Protein AF-A0A7R9JJS1-F1 (afdb_monomer_lite)

pLDDT: mean 82.55, std 11.86, range [54.28, 97.56]

Sequence (98 aa):
MFIGEVPPLGLATYRIHAVHPGDKHTGSSTFASLKMLNMLADIPKIEGFQNIEVIPDGKEFSISSDQISAVFTAQGLLKAVTLKSSGITFPLHVDLAR

Structure (mmCIF, N/CA/C/O backbone):
data_AF-A0A7R9JJS1-F1
#
_entry.id   AF-A0A7R9JJS1-F1
#
loop_
_atom_site.group_PDB
_atom_site.id
_atom_site.type_symbol
_atom_site.label_atom_id
_atom_site.label_alt_id
_atom_site.label_comp_id
_atom_site.label_asym_id
_atom_site.label_entity_id
_atom_site.label_seq_id
_atom_site.pdbx_PDB_ins_code
_atom_site.Cartn_x
_atom_site.Cartn_y
_atom_site.Cartn_z
_atom_site.occupancy
_atom_site.B_iso_or_equiv
_atom_site.auth_seq_id
_atom_site.auth_comp_id
_atom_site.auth_asym_id
_atom_site.auth_atom_id
_atom_site.pdbx_PDB_model_num
ATOM 1 N N . MET A 1 1 ? 11.677 -0.499 -5.046 1.00 75.00 1 MET A N 1
ATOM 2 C CA . MET A 1 1 ? 10.784 -1.382 -5.830 1.00 75.00 1 MET A CA 1
ATOM 3 C C . MET A 1 1 ? 10.818 -0.910 -7.274 1.00 75.00 1 MET A C 1
ATOM 5 O O . MET A 1 1 ? 10.886 0.294 -7.471 1.00 75.00 1 MET A O 1
ATOM 9 N N . PHE A 1 2 ? 10.794 -1.814 -8.253 1.00 86.19 2 PHE A N 1
ATOM 10 C CA . PHE A 1 2 ? 10.616 -1.473 -9.669 1.00 86.19 2 PHE A CA 1
ATOM 11 C C . PHE A 1 2 ? 9.636 -2.467 -10.304 1.00 86.19 2 PHE A C 1
ATOM 13 O O . PHE A 1 2 ? 9.459 -3.564 -9.774 1.00 86.19 2 PHE A O 1
ATOM 20 N N . ILE A 1 3 ? 8.991 -2.074 -11.401 1.00 87.88 3 ILE A N 1
ATOM 21 C CA . ILE A 1 3 ? 8.073 -2.932 -12.158 1.00 87.88 3 ILE A CA 1
ATOM 22 C C . ILE A 1 3 ? 8.826 -3.443 -13.387 1.00 87.88 3 ILE A C 1
ATOM 24 O O . ILE A 1 3 ? 9.398 -2.649 -14.131 1.00 87.88 3 ILE A O 1
ATOM 28 N N . GLY A 1 4 ? 8.864 -4.764 -13.565 1.00 91.31 4 GLY A N 1
ATOM 29 C CA . GLY A 1 4 ? 9.410 -5.405 -14.758 1.00 91.31 4 GLY A CA 1
ATOM 30 C C . GLY A 1 4 ? 8.292 -5.795 -15.722 1.00 91.31 4 GLY A C 1
ATOM 31 O O . GLY A 1 4 ? 7.325 -6.435 -15.316 1.00 91.31 4 GLY A O 1
ATOM 32 N N . GLU A 1 5 ? 8.438 -5.435 -16.991 1.00 94.00 5 GLU A N 1
ATOM 33 C CA . GLU A 1 5 ? 7.545 -5.811 -18.086 1.00 94.00 5 GLU A CA 1
ATOM 34 C C . GLU A 1 5 ? 8.199 -6.896 -18.951 1.00 94.00 5 GLU A C 1
ATOM 36 O O . GLU A 1 5 ? 9.241 -6.677 -19.572 1.00 94.00 5 GLU A O 1
ATOM 41 N N . VAL A 1 6 ? 7.585 -8.081 -18.994 1.00 95.44 6 VAL A N 1
ATOM 42 C CA . VAL A 1 6 ? 8.093 -9.236 -19.748 1.00 95.44 6 VAL A CA 1
ATOM 43 C C . VAL A 1 6 ? 7.137 -9.554 -20.903 1.00 95.44 6 VAL A C 1
ATOM 45 O O . VAL A 1 6 ? 5.940 -9.719 -20.656 1.00 95.44 6 VAL A O 1
ATOM 48 N N . PRO A 1 7 ? 7.620 -9.662 -22.155 1.00 95.50 7 PRO A N 1
ATOM 49 C CA . PRO A 1 7 ? 6.764 -10.003 -23.286 1.00 95.50 7 PRO A CA 1
ATOM 50 C C . PRO A 1 7 ? 6.288 -11.469 -23.228 1.00 95.50 7 PRO A C 1
ATOM 52 O O . PRO A 1 7 ? 6.994 -12.326 -2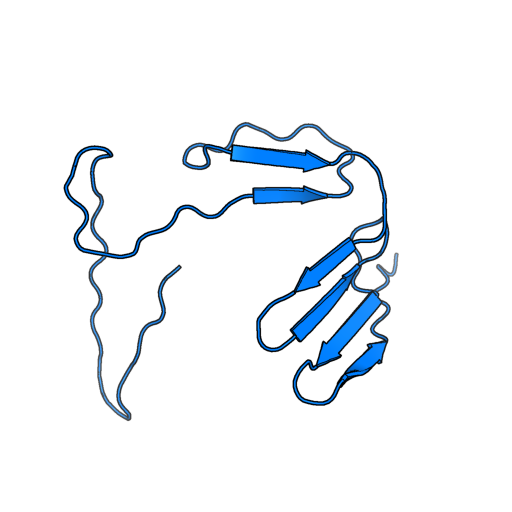2.685 1.00 95.50 7 PRO A O 1
ATOM 55 N N . PRO A 1 8 ? 5.125 -11.798 -23.827 1.00 95.88 8 PRO A N 1
ATOM 56 C CA . PRO A 1 8 ? 4.653 -13.176 -23.929 1.00 95.88 8 PRO A CA 1
ATOM 57 C C . PRO A 1 8 ? 5.696 -14.089 -24.582 1.00 95.88 8 PRO A C 1
ATOM 59 O O . PRO A 1 8 ? 6.245 -13.752 -25.629 1.00 95.88 8 PRO A O 1
ATOM 62 N N . LEU A 1 9 ? 5.949 -15.249 -23.965 1.00 95.44 9 LEU A N 1
ATOM 63 C CA . LEU A 1 9 ? 6.929 -16.249 -24.422 1.00 95.44 9 LEU A CA 1
ATOM 64 C C . LEU A 1 9 ? 8.368 -15.712 -24.597 1.00 95.44 9 LEU A C 1
ATOM 66 O O . LEU A 1 9 ? 9.165 -16.323 -25.307 1.00 95.44 9 L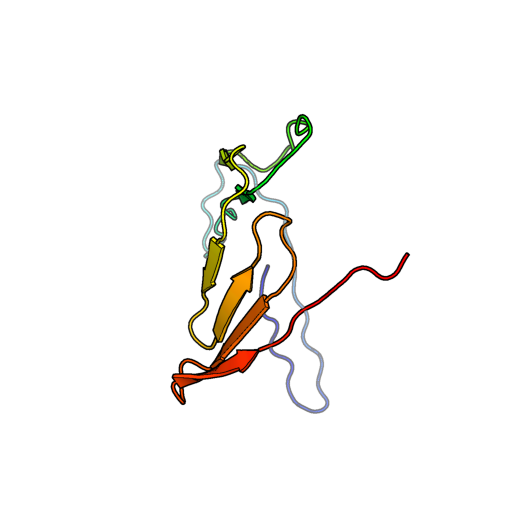EU A O 1
ATOM 70 N N . GLY A 1 10 ? 8.712 -14.584 -23.969 1.00 94.12 10 GLY A N 1
ATOM 71 C CA . GLY A 1 10 ? 10.033 -13.967 -24.071 1.00 94.12 10 GLY A 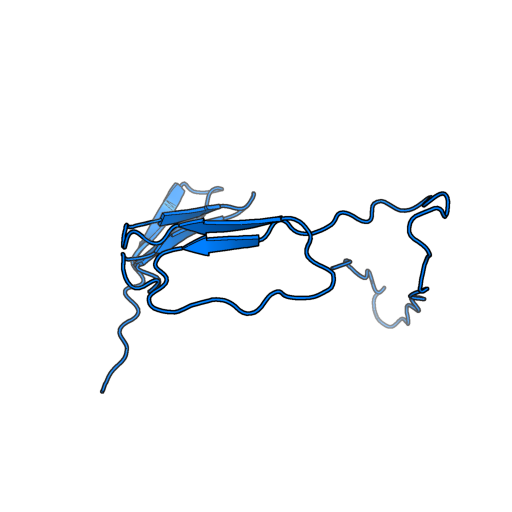CA 1
ATOM 72 C C . GLY A 1 10 ? 10.811 -13.928 -22.755 1.00 94.12 10 GLY A C 1
ATOM 73 O O . GLY A 1 10 ? 10.374 -14.432 -21.722 1.00 94.12 10 GLY A O 1
ATOM 74 N N . LEU A 1 11 ? 11.987 -13.299 -22.811 1.00 95.06 11 LEU A N 1
ATOM 75 C CA . LEU A 1 11 ? 12.868 -13.054 -21.669 1.00 95.06 11 LEU A CA 1
ATOM 76 C C . LEU A 1 11 ? 13.144 -11.549 -21.563 1.00 95.06 11 LEU A C 1
ATOM 78 O O . LEU A 1 11 ? 13.445 -10.907 -22.568 1.00 95.06 11 LEU A O 1
ATOM 82 N N . ALA A 1 12 ? 13.090 -11.002 -20.349 1.00 95.62 12 ALA A N 1
ATOM 83 C CA . ALA A 1 12 ? 13.541 -9.647 -20.052 1.00 95.62 12 ALA A CA 1
ATOM 84 C C . ALA A 1 12 ? 14.654 -9.691 -19.000 1.00 95.62 12 ALA A C 1
ATOM 86 O O . ALA A 1 12 ? 14.564 -10.431 -18.019 1.00 95.62 12 ALA A O 1
ATOM 87 N N . THR A 1 13 ? 15.694 -8.881 -19.197 1.00 95.19 13 THR A N 1
ATOM 88 C CA . THR A 1 13 ? 16.844 -8.799 -18.290 1.00 95.19 13 THR A CA 1
ATOM 89 C C . THR A 1 13 ? 16.945 -7.392 -17.723 1.00 95.19 13 THR A C 1
ATOM 91 O O . THR A 1 13 ? 17.073 -6.426 -18.472 1.00 95.19 13 THR A O 1
ATOM 94 N N . TYR A 1 14 ? 16.962 -7.288 -16.396 1.00 92.75 14 TYR A N 1
ATOM 95 C CA . TYR A 1 14 ? 17.154 -6.035 -15.668 1.00 92.75 14 TYR A CA 1
ATOM 96 C C . TYR A 1 14 ? 18.497 -6.060 -14.946 1.00 92.75 14 TYR A C 1
ATOM 98 O O . TYR A 1 14 ? 18.925 -7.104 -14.453 1.00 92.75 14 TYR A O 1
ATOM 106 N N . ARG A 1 15 ? 19.170 -4.910 -14.874 1.00 89.06 15 ARG A N 1
ATOM 107 C CA . ARG A 1 15 ? 20.425 -4.756 -14.133 1.00 89.06 15 ARG A CA 1
ATOM 108 C C . ARG A 1 15 ? 20.234 -3.757 -13.008 1.00 89.06 15 ARG A C 1
ATOM 110 O O . ARG A 1 15 ? 19.770 -2.644 -13.235 1.00 89.06 15 ARG A O 1
ATOM 117 N N . ILE A 1 16 ? 20.603 -4.175 -11.804 1.00 86.00 16 ILE A N 1
ATOM 118 C CA . ILE A 1 16 ? 20.584 -3.344 -10.605 1.00 86.00 16 ILE A CA 1
ATOM 119 C C . ILE A 1 16 ? 22.028 -2.954 -10.315 1.00 86.00 16 ILE A C 1
ATOM 121 O O . ILE A 1 16 ? 22.899 -3.819 -10.228 1.00 86.00 16 ILE A O 1
ATOM 125 N N . HIS A 1 17 ? 22.276 -1.656 -10.178 1.00 82.38 17 HIS A N 1
ATOM 126 C CA . HIS A 1 17 ? 23.593 -1.115 -9.874 1.00 82.38 17 HIS A CA 1
ATOM 127 C C . HIS A 1 17 ? 23.561 -0.427 -8.513 1.00 82.38 17 HIS A C 1
ATOM 129 O O . HIS A 1 17 ? 22.635 0.328 -8.218 1.00 82.38 17 HIS A O 1
ATOM 135 N N . ALA A 1 18 ? 24.579 -0.690 -7.693 1.00 79.69 18 ALA A N 1
ATOM 136 C CA . ALA A 1 18 ? 24.860 0.148 -6.539 1.00 79.69 18 ALA A CA 1
ATOM 137 C C . ALA A 1 18 ? 25.393 1.499 -7.029 1.00 79.69 18 ALA A C 1
ATOM 139 O O . ALA A 1 18 ? 26.121 1.574 -8.019 1.00 79.69 18 ALA A O 1
ATOM 140 N N . VAL A 1 19 ? 25.000 2.554 -6.338 1.00 76.12 19 VAL A N 1
ATOM 141 C CA . VAL A 1 19 ? 25.167 3.946 -6.749 1.00 76.12 19 VAL A CA 1
ATOM 142 C C . VAL A 1 19 ? 25.507 4.751 -5.508 1.00 76.12 19 VAL A C 1
ATOM 144 O O . VAL A 1 19 ? 24.918 4.534 -4.446 1.00 76.12 19 VAL A O 1
ATOM 147 N N . HIS A 1 20 ? 26.482 5.649 -5.615 1.00 74.12 20 HIS A N 1
ATOM 148 C CA . HIS A 1 20 ? 26.882 6.478 -4.488 1.00 74.12 20 HIS A CA 1
ATOM 149 C C . HIS A 1 20 ? 25.913 7.659 -4.327 1.00 74.12 20 HIS A C 1
ATOM 151 O O . HIS A 1 20 ? 25.353 8.137 -5.316 1.00 74.12 20 HIS A O 1
ATOM 157 N N . PRO A 1 21 ? 25.741 8.196 -3.104 1.00 64.56 21 PRO A N 1
ATOM 158 C CA . PRO A 1 21 ? 24.832 9.317 -2.837 1.00 64.56 21 PRO A CA 1
ATOM 159 C C . PRO A 1 21 ? 25.090 10.599 -3.655 1.00 64.56 21 PRO A C 1
ATOM 161 O O . PRO A 1 21 ? 24.229 11.471 -3.688 1.00 64.56 21 PRO A O 1
ATOM 164 N N . GLY A 1 22 ? 26.258 10.729 -4.298 1.00 63.88 22 GLY A N 1
ATOM 165 C CA . GLY A 1 22 ? 26.626 11.859 -5.163 1.00 63.88 22 GLY A CA 1
ATOM 166 C C . GLY A 1 22 ? 26.545 11.581 -6.669 1.00 63.88 22 GLY A C 1
ATOM 167 O O . GLY A 1 22 ? 26.778 12.493 -7.464 1.00 63.88 22 GLY A O 1
ATOM 168 N N . ASP A 1 23 ? 26.221 10.352 -7.078 1.00 69.75 23 ASP A N 1
ATOM 169 C CA . ASP A 1 23 ? 26.115 9.999 -8.492 1.00 69.75 23 ASP A CA 1
ATOM 170 C C . ASP A 1 23 ? 24.846 10.622 -9.090 1.00 69.75 23 ASP A C 1
ATOM 172 O O . ASP A 1 23 ? 23.749 10.500 -8.532 1.00 69.75 23 ASP A O 1
ATOM 176 N N . LYS A 1 24 ? 24.978 11.280 -10.252 1.00 59.31 24 LYS A N 1
ATOM 177 C CA . LYS A 1 24 ? 23.834 11.814 -11.007 1.00 59.31 24 LYS A CA 1
ATOM 178 C C . LYS A 1 24 ? 22.941 10.656 -11.448 1.00 59.31 24 LYS A C 1
ATOM 180 O O . LYS A 1 24 ? 23.190 10.016 -12.466 1.00 59.31 24 LYS A O 1
ATOM 185 N N . HIS A 1 25 ? 21.896 10.399 -10.673 1.00 60.66 25 HIS A N 1
ATOM 186 C CA . HIS A 1 25 ? 20.893 9.402 -11.001 1.00 60.66 25 HIS A CA 1
ATOM 187 C C . HIS A 1 25 ? 20.058 9.879 -12.186 1.00 60.66 25 HIS A C 1
ATOM 189 O O . HIS A 1 25 ? 19.351 10.879 -12.102 1.00 60.66 25 HIS A O 1
ATOM 195 N N . THR A 1 26 ? 20.123 9.143 -13.291 1.00 58.09 26 THR A N 1
ATOM 196 C CA . THR A 1 26 ? 19.245 9.330 -14.456 1.00 58.09 26 THR A CA 1
ATOM 197 C C . THR A 1 26 ? 17.923 8.562 -14.323 1.00 58.09 26 THR A C 1
ATOM 199 O O . THR A 1 26 ? 17.056 8.690 -15.183 1.00 58.09 26 THR A O 1
ATOM 202 N N . GLY A 1 27 ? 17.752 7.776 -13.251 1.00 61.12 27 GLY A N 1
ATOM 203 C CA . GLY A 1 27 ? 16.540 7.011 -12.946 1.00 61.12 27 GLY A CA 1
ATOM 204 C C . GLY A 1 27 ? 15.714 7.616 -11.807 1.00 61.12 27 GLY A C 1
ATOM 205 O O . GLY A 1 27 ? 16.257 8.202 -10.872 1.00 61.12 27 GLY A O 1
ATOM 206 N N . SER A 1 28 ? 14.392 7.433 -11.869 1.00 63.56 28 SER A N 1
ATOM 207 C CA . SER A 1 28 ? 13.441 7.817 -10.815 1.00 63.56 28 SER A CA 1
ATOM 208 C C . SER A 1 28 ? 13.479 6.806 -9.659 1.00 63.56 28 SER A C 1
ATOM 210 O O . SER A 1 28 ? 12.586 5.981 -9.488 1.00 63.56 28 SER A O 1
ATOM 212 N N . SER A 1 29 ? 14.566 6.816 -8.890 1.00 67.75 29 SER A N 1
ATOM 213 C CA . SER A 1 29 ? 14.665 6.051 -7.646 1.00 67.75 29 SER A CA 1
ATOM 214 C C . SER A 1 29 ? 14.286 6.957 -6.482 1.00 67.75 29 SER A C 1
ATOM 216 O O . SER A 1 29 ? 15.011 7.894 -6.160 1.00 67.75 29 SER A O 1
ATOM 218 N N . THR A 1 30 ? 13.153 6.685 -5.842 1.00 73.25 30 THR A N 1
ATOM 219 C CA . THR A 1 30 ? 12.716 7.404 -4.640 1.00 73.25 30 THR A CA 1
ATOM 220 C C . THR A 1 30 ? 12.909 6.534 -3.406 1.00 73.25 30 THR A C 1
ATOM 222 O O . THR A 1 30 ? 12.536 5.358 -3.404 1.00 73.25 30 THR A O 1
ATOM 225 N N . PHE A 1 31 ? 13.447 7.114 -2.334 1.00 74.75 31 PHE A N 1
ATOM 226 C CA . PHE A 1 31 ? 13.440 6.460 -1.028 1.00 74.75 31 PHE A CA 1
ATOM 227 C C . PHE A 1 31 ? 12.002 6.321 -0.527 1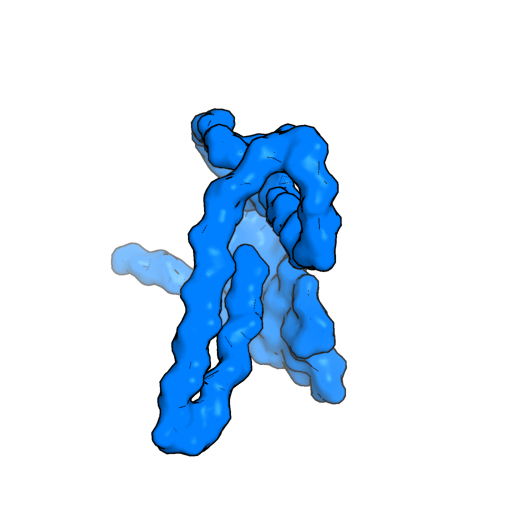.00 74.75 31 PHE A C 1
ATOM 229 O O . PHE A 1 31 ? 11.205 7.252 -0.642 1.00 74.75 31 PHE A O 1
ATOM 236 N N . ALA A 1 32 ? 11.670 5.158 0.032 1.00 74.44 32 ALA A N 1
ATOM 237 C CA . ALA A 1 32 ? 10.385 4.976 0.687 1.00 74.44 32 ALA A CA 1
ATOM 238 C C . ALA A 1 32 ? 10.375 5.743 2.016 1.00 74.44 32 ALA A C 1
ATOM 240 O O . ALA A 1 32 ? 11.320 5.650 2.802 1.00 74.44 32 ALA A O 1
ATOM 241 N N . SER A 1 33 ? 9.297 6.477 2.276 1.00 77.50 33 SER A N 1
ATOM 242 C CA . SER A 1 33 ? 9.018 7.025 3.602 1.00 77.50 33 SER A CA 1
ATOM 243 C C . SER A 1 33 ? 8.403 5.932 4.468 1.00 77.50 33 SER A C 1
ATOM 245 O O . SER A 1 33 ? 7.427 5.302 4.061 1.00 77.50 33 SER A O 1
ATOM 247 N N . LEU A 1 34 ? 8.968 5.701 5.653 1.00 80.44 34 LEU A N 1
ATOM 248 C CA . LEU A 1 34 ? 8.413 4.746 6.607 1.00 80.44 34 LEU A CA 1
ATOM 249 C C . LEU A 1 34 ? 7.666 5.499 7.695 1.00 80.44 34 LEU A C 1
ATOM 251 O O . LEU A 1 34 ? 8.219 6.379 8.351 1.00 80.44 34 LEU A O 1
ATOM 255 N N . LYS A 1 35 ? 6.417 5.094 7.903 1.00 83.38 35 LYS A N 1
ATOM 256 C CA . LYS A 1 35 ? 5.586 5.536 9.012 1.00 83.38 35 LYS A CA 1
ATOM 257 C C . LYS A 1 35 ? 5.122 4.305 9.773 1.00 83.38 35 LYS A C 1
ATOM 259 O O . LYS A 1 35 ? 4.395 3.483 9.220 1.00 83.38 35 LYS A O 1
ATOM 264 N N . MET A 1 36 ? 5.562 4.164 11.015 1.00 81.50 36 MET A N 1
ATOM 265 C CA . MET A 1 36 ? 5.119 3.104 11.915 1.00 81.50 36 MET A CA 1
ATOM 266 C C . MET A 1 36 ? 4.005 3.627 12.805 1.00 81.50 36 MET A C 1
ATOM 268 O O . MET A 1 36 ? 4.111 4.708 13.379 1.00 81.50 36 MET A O 1
ATOM 272 N N . LEU A 1 37 ? 2.921 2.865 12.876 1.00 83.19 37 LEU A N 1
ATOM 273 C CA . LEU A 1 37 ? 1.696 3.222 13.580 1.00 83.19 37 LEU A CA 1
ATOM 274 C C . LEU A 1 37 ? 1.418 2.172 14.653 1.00 83.19 37 LEU A C 1
ATOM 276 O O . LEU A 1 37 ? 1.655 0.988 14.416 1.00 83.19 37 LEU A O 1
ATOM 280 N N . ASN A 1 38 ? 0.872 2.610 15.788 1.00 76.19 38 ASN A N 1
ATOM 281 C CA . ASN A 1 38 ? 0.383 1.748 16.868 1.00 76.19 38 ASN A CA 1
ATOM 282 C C . ASN A 1 38 ? 1.470 0.829 17.449 1.00 76.19 38 ASN A C 1
ATOM 284 O O . ASN A 1 38 ? 1.250 -0.366 17.656 1.00 76.19 38 ASN A O 1
ATOM 288 N N . MET A 1 39 ? 2.666 1.377 17.674 1.00 73.12 39 MET A N 1
ATOM 289 C CA . MET A 1 39 ? 3.811 0.591 18.123 1.00 73.12 39 MET A CA 1
ATOM 290 C C . MET A 1 39 ? 3.961 0.545 19.646 1.00 73.12 39 MET A C 1
ATOM 292 O O . MET A 1 39 ? 3.853 1.563 20.321 1.00 73.12 39 MET A O 1
ATOM 296 N N . LEU A 1 40 ? 4.264 -0.650 20.166 1.00 62.59 40 LEU A N 1
ATOM 297 C CA . LEU A 1 40 ? 4.397 -0.943 21.602 1.00 62.59 40 LEU A CA 1
ATOM 298 C C . LEU A 1 40 ? 5.857 -1.149 22.067 1.00 62.59 40 LEU A C 1
ATOM 300 O O . LEU A 1 40 ? 6.079 -1.441 23.238 1.00 62.59 40 LEU A O 1
ATOM 304 N N . ALA A 1 41 ? 6.844 -1.037 21.171 1.00 67.69 41 ALA A N 1
ATOM 305 C CA . ALA A 1 41 ? 8.264 -1.307 21.448 1.00 67.69 41 ALA A CA 1
ATOM 306 C C . ALA A 1 41 ? 9.182 -0.229 20.836 1.00 67.69 41 ALA A C 1
ATOM 308 O O . ALA A 1 41 ? 8.700 0.640 20.121 1.00 67.69 41 ALA A O 1
ATOM 309 N N . ASP A 1 42 ? 10.492 -0.280 21.088 1.00 68.06 42 ASP A N 1
ATOM 310 C CA . ASP A 1 42 ? 11.474 0.586 20.416 1.00 68.06 42 ASP A CA 1
ATOM 311 C C . ASP A 1 42 ? 11.893 0.010 19.055 1.00 68.06 42 ASP A C 1
ATOM 313 O O . ASP A 1 42 ? 12.004 -1.207 18.886 1.00 68.06 42 ASP A O 1
ATOM 317 N N . ILE A 1 43 ? 12.157 0.884 18.077 1.00 67.62 43 ILE A N 1
ATOM 318 C CA . ILE A 1 43 ? 12.565 0.479 16.725 1.00 67.62 43 ILE A CA 1
ATOM 319 C C . ILE A 1 43 ? 14.076 0.642 16.582 1.00 67.62 43 ILE A C 1
ATOM 321 O O . ILE A 1 43 ? 14.587 1.751 16.771 1.00 67.62 43 ILE A O 1
ATOM 325 N N . PRO A 1 44 ? 14.812 -0.408 16.180 1.00 67.50 44 PRO A N 1
ATOM 326 C CA . PRO A 1 44 ? 16.217 -0.256 15.845 1.00 67.50 44 PRO A CA 1
ATOM 327 C C . PRO A 1 44 ? 16.375 0.647 14.617 1.00 67.50 44 PRO A C 1
ATOM 329 O O . PRO A 1 44 ? 15.640 0.533 13.637 1.00 67.50 44 PRO A O 1
ATOM 332 N N . LYS A 1 45 ? 17.371 1.535 14.644 1.00 70.56 45 LYS A N 1
ATOM 333 C CA . LYS A 1 45 ? 17.728 2.361 13.486 1.00 70.56 45 LYS A CA 1
ATOM 334 C C . LYS A 1 45 ? 18.042 1.450 12.292 1.00 70.56 45 LYS A C 1
A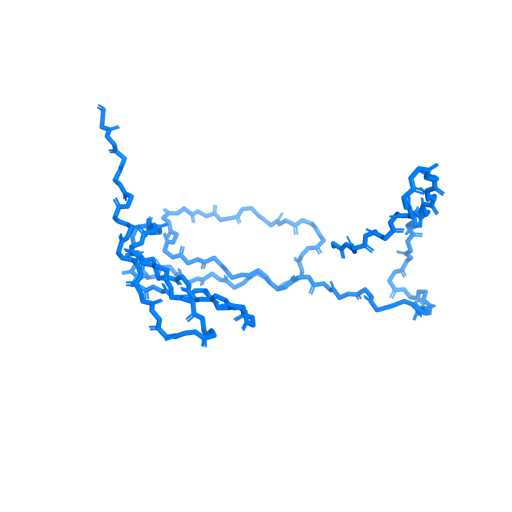TOM 336 O O . LYS A 1 45 ? 18.986 0.667 12.353 1.00 70.56 45 LYS A O 1
ATOM 341 N N . ILE A 1 46 ? 17.261 1.562 11.217 1.00 73.12 46 ILE A N 1
ATOM 342 C CA . ILE A 1 46 ? 17.460 0.771 9.997 1.00 73.12 46 ILE A CA 1
ATOM 343 C C . ILE A 1 46 ? 18.344 1.574 9.042 1.00 73.12 46 ILE A C 1
ATOM 345 O O . ILE A 1 46 ? 17.957 2.649 8.575 1.00 73.12 46 ILE A O 1
ATOM 349 N N . GLU A 1 47 ? 19.543 1.068 8.757 1.00 73.06 47 GLU A N 1
ATOM 350 C CA . GLU A 1 47 ? 20.427 1.673 7.761 1.00 73.06 47 GLU A CA 1
ATOM 351 C C . GLU A 1 47 ? 19.739 1.733 6.386 1.00 73.06 47 GLU A C 1
ATOM 353 O O . GLU A 1 47 ? 19.046 0.804 5.975 1.00 73.06 47 GLU A O 1
ATOM 358 N N . GLY A 1 48 ? 19.901 2.852 5.677 1.00 70.44 48 GLY A N 1
ATOM 359 C CA . GLY A 1 48 ? 19.266 3.081 4.372 1.00 70.44 48 GLY A CA 1
ATOM 360 C C . GLY A 1 48 ? 17.898 3.776 4.414 1.00 70.44 48 GLY A C 1
ATOM 361 O O . GLY A 1 48 ? 17.437 4.233 3.370 1.00 70.44 48 GLY A O 1
ATOM 362 N N . PHE A 1 49 ? 17.287 3.955 5.591 1.00 73.06 49 PHE A N 1
ATOM 363 C CA . PHE A 1 49 ? 16.062 4.745 5.758 1.00 73.06 49 PHE A CA 1
ATOM 364 C C . PHE A 1 49 ? 16.335 5.979 6.611 1.00 73.06 49 PHE A C 1
ATOM 366 O O . PHE A 1 49 ? 16.640 5.886 7.796 1.00 73.06 49 PHE A O 1
ATOM 373 N N . GLN A 1 50 ? 16.251 7.157 5.994 1.00 69.00 50 GLN A N 1
ATOM 374 C CA . GLN A 1 50 ? 16.677 8.398 6.647 1.00 69.00 50 GLN A CA 1
ATOM 375 C C . GLN A 1 50 ? 15.569 9.070 7.470 1.00 69.00 50 GLN A C 1
ATOM 377 O O . GLN A 1 50 ? 15.885 9.875 8.335 1.00 69.00 50 GLN A O 1
ATOM 382 N N . ASN A 1 51 ? 14.297 8.712 7.256 1.00 70.81 51 ASN A N 1
ATOM 383 C CA . ASN A 1 51 ? 13.147 9.355 7.898 1.00 70.81 51 ASN A CA 1
ATOM 384 C C . ASN A 1 51 ? 12.088 8.317 8.273 1.00 70.81 51 ASN A C 1
ATOM 386 O O . ASN A 1 51 ? 11.197 8.001 7.482 1.00 70.81 51 ASN A O 1
ATOM 390 N N . ILE A 1 52 ? 12.226 7.771 9.477 1.00 76.75 52 ILE A N 1
ATOM 391 C CA . ILE A 1 52 ? 11.239 6.882 10.072 1.00 76.75 52 ILE A CA 1
ATOM 392 C C . ILE A 1 52 ? 10.372 7.712 11.019 1.00 76.75 52 ILE A C 1
ATOM 394 O O . ILE A 1 52 ? 10.850 8.177 12.051 1.00 76.75 52 ILE A O 1
ATOM 398 N N . GLU A 1 53 ? 9.102 7.897 10.672 1.00 79.56 53 GLU A N 1
ATOM 399 C CA . GLU A 1 53 ? 8.121 8.519 11.562 1.00 79.56 53 GLU A CA 1
ATOM 400 C C . GLU A 1 53 ? 7.462 7.437 12.422 1.00 79.56 53 GLU A C 1
ATOM 402 O O . GLU A 1 53 ? 6.954 6.444 11.901 1.00 79.56 53 GLU A O 1
ATOM 407 N N . VAL A 1 54 ? 7.451 7.631 13.738 1.00 77.75 54 VAL A N 1
ATOM 408 C CA . VAL A 1 54 ? 6.821 6.707 14.686 1.00 77.75 54 VAL A CA 1
ATOM 409 C C . VAL A 1 54 ? 5.648 7.413 15.341 1.00 77.75 54 VAL A C 1
ATOM 411 O O . VAL A 1 54 ? 5.823 8.453 15.972 1.00 77.75 54 VAL A O 1
ATOM 414 N N . ILE A 1 55 ? 4.455 6.843 15.196 1.00 75.31 55 ILE A N 1
ATOM 415 C CA . ILE A 1 55 ? 3.259 7.278 15.912 1.00 75.31 55 ILE A CA 1
ATOM 416 C C . ILE A 1 55 ? 2.935 6.219 16.971 1.00 75.31 55 ILE A C 1
ATOM 418 O O . ILE A 1 55 ? 2.483 5.127 16.611 1.00 75.31 55 ILE A O 1
ATOM 422 N N . PRO A 1 56 ? 3.169 6.523 18.259 1.00 68.19 56 PRO A N 1
ATOM 423 C CA . PRO A 1 56 ? 2.999 5.555 19.340 1.00 68.19 56 PRO A CA 1
ATOM 424 C C . PRO A 1 56 ? 1.526 5.298 19.689 1.00 68.19 56 PRO A C 1
ATOM 426 O O . PRO A 1 56 ? 1.187 4.219 20.167 1.00 68.19 56 PRO A O 1
ATOM 429 N N . ASP A 1 57 ? 0.636 6.257 19.429 1.00 71.31 57 ASP A N 1
ATOM 430 C CA . ASP A 1 57 ? -0.751 6.169 19.885 1.00 71.31 57 ASP A CA 1
ATOM 431 C C . ASP A 1 57 ? -1.566 5.170 19.063 1.00 71.31 57 ASP A C 1
ATOM 433 O O . ASP A 1 57 ? -1.732 5.344 17.854 1.00 71.31 57 ASP A O 1
ATOM 437 N N . GLY A 1 58 ? -2.122 4.168 19.753 1.00 73.88 58 GLY A N 1
ATOM 438 C CA . GLY A 1 58 ? -3.041 3.167 19.217 1.00 73.88 58 GLY A CA 1
ATOM 439 C C . GLY A 1 58 ? -4.344 3.786 18.714 1.00 73.88 58 GLY A C 1
ATOM 440 O O . GLY A 1 58 ? -5.313 3.890 19.465 1.00 73.88 58 GLY A O 1
ATOM 441 N N . LYS A 1 59 ? -4.390 4.174 17.439 1.00 84.69 59 LYS A N 1
ATOM 442 C CA . LYS A 1 59 ? -5.595 4.685 16.772 1.00 84.69 59 LYS A CA 1
ATOM 443 C C . LYS A 1 59 ? -5.878 3.935 15.481 1.00 84.69 59 LYS A C 1
ATOM 445 O O . LYS A 1 59 ? -4.980 3.364 14.863 1.00 84.69 59 LYS A O 1
ATOM 450 N N . GLU A 1 60 ? -7.141 3.939 15.063 1.00 89.81 60 GLU A N 1
ATOM 451 C CA . GLU A 1 60 ? -7.484 3.450 13.728 1.00 89.81 60 GLU A CA 1
ATOM 452 C C . GLU A 1 60 ? -6.765 4.292 12.669 1.00 89.81 60 GLU A C 1
ATOM 454 O O . GLU A 1 60 ? -6.620 5.512 12.803 1.00 89.81 60 GLU A O 1
ATOM 459 N N . PHE A 1 61 ? -6.302 3.633 11.613 1.00 90.56 61 PHE A N 1
ATOM 460 C CA . PHE A 1 61 ? -5.620 4.292 10.509 1.00 90.56 61 PHE A CA 1
ATOM 461 C C . PHE A 1 61 ? -6.020 3.680 9.174 1.00 90.56 61 PHE A C 1
ATOM 463 O O . PHE A 1 61 ? -6.529 2.562 9.101 1.00 90.56 61 PHE A O 1
ATOM 470 N N . SER A 1 62 ? -5.774 4.424 8.100 1.00 92.69 62 SER A N 1
ATOM 471 C CA . SER A 1 62 ? -6.032 3.967 6.740 1.00 92.69 62 SER A CA 1
ATOM 472 C C . SER A 1 62 ? -4.791 4.081 5.869 1.00 92.69 62 SER A C 1
ATOM 474 O O . SER A 1 62 ? -4.088 5.091 5.925 1.00 92.69 62 SER A O 1
ATOM 476 N N . ILE A 1 63 ? -4.577 3.087 5.014 1.00 92.50 63 ILE A N 1
ATOM 477 C CA . ILE A 1 63 ? -3.582 3.122 3.940 1.00 92.50 63 ILE A CA 1
ATOM 478 C C . ILE A 1 63 ? -4.339 3.181 2.616 1.00 92.50 63 ILE A C 1
ATOM 480 O O . ILE A 1 63 ? -5.277 2.417 2.399 1.00 92.50 63 ILE A O 1
ATOM 484 N N . SER A 1 64 ? -3.947 4.095 1.731 1.00 94.06 64 SER A N 1
ATOM 485 C CA . SER A 1 64 ? -4.654 4.357 0.478 1.00 94.06 64 SER A CA 1
ATOM 486 C C . SER A 1 64 ? -3.689 4.323 -0.702 1.00 94.06 64 SER A C 1
ATOM 488 O O . SER A 1 64 ? -2.628 4.937 -0.642 1.00 94.06 64 SER A O 1
ATOM 490 N N . SER A 1 65 ? -4.073 3.633 -1.772 1.00 91.44 65 SER A N 1
ATOM 491 C CA . SER A 1 65 ? -3.434 3.682 -3.092 1.00 91.44 65 SER A CA 1
ATOM 492 C C . SER A 1 65 ? -4.431 4.197 -4.131 1.00 91.44 65 SER A C 1
ATOM 494 O O . SER A 1 65 ? -5.570 4.520 -3.791 1.00 91.44 65 SER A O 1
ATOM 496 N N . ASP A 1 66 ? -4.052 4.269 -5.403 1.00 93.88 66 ASP A N 1
ATOM 497 C CA . ASP A 1 66 ? -4.954 4.752 -6.459 1.00 93.88 66 ASP A CA 1
ATOM 498 C C . ASP A 1 66 ? -6.179 3.849 -6.661 1.00 93.88 66 ASP A C 1
ATOM 500 O O . ASP A 1 66 ? -7.249 4.320 -7.042 1.00 93.88 66 ASP A O 1
ATOM 504 N N . GLN A 1 67 ? -6.054 2.554 -6.357 1.00 95.50 67 GLN A N 1
ATOM 505 C CA . GLN A 1 67 ? -7.107 1.567 -6.609 1.00 95.50 67 GLN A CA 1
ATOM 506 C C . GLN A 1 67 ? -7.898 1.188 -5.356 1.00 95.50 67 GLN A C 1
ATOM 508 O O . GLN A 1 67 ? -9.099 0.921 -5.445 1.00 95.50 67 GLN A O 1
ATOM 513 N N . ILE A 1 68 ? -7.247 1.159 -4.190 1.00 96.44 68 ILE A N 1
ATOM 514 C CA . ILE A 1 68 ? -7.846 0.647 -2.954 1.00 96.44 68 ILE A CA 1
ATOM 515 C C . ILE A 1 68 ? -7.585 1.567 -1.764 1.00 96.44 68 ILE A C 1
ATOM 517 O O . ILE A 1 68 ? -6.605 2.310 -1.723 1.00 96.44 68 ILE A O 1
ATOM 521 N N . SER A 1 69 ? -8.453 1.489 -0.763 1.00 96.81 69 SER A N 1
ATOM 522 C CA . SER A 1 69 ? -8.203 2.033 0.570 1.00 96.81 69 SER A CA 1
ATOM 523 C C . SER A 1 69 ? -8.455 0.946 1.603 1.00 96.81 69 SER A C 1
ATOM 525 O O . SER A 1 69 ? -9.507 0.322 1.579 1.00 96.81 69 SER A O 1
ATOM 527 N N . ALA A 1 70 ? -7.511 0.708 2.501 1.00 95.81 70 ALA A N 1
ATOM 528 C CA . ALA A 1 70 ? -7.633 -0.263 3.580 1.00 95.81 70 ALA A CA 1
ATOM 529 C C . ALA A 1 70 ? -7.680 0.465 4.924 1.00 95.81 70 ALA A C 1
ATOM 531 O O . ALA A 1 70 ? -6.933 1.422 5.131 1.00 95.81 70 ALA A O 1
ATOM 532 N N . VAL A 1 71 ? -8.552 0.017 5.823 1.00 94.81 71 VAL A N 1
ATOM 533 C CA . VAL A 1 71 ? -8.699 0.546 7.184 1.00 94.81 71 VAL A CA 1
ATOM 534 C C . VAL A 1 71 ? -8.275 -0.519 8.181 1.00 94.81 71 VAL A C 1
ATOM 536 O O . VAL A 1 71 ? -8.636 -1.691 8.038 1.00 94.81 71 VAL A O 1
ATOM 539 N N . PHE A 1 72 ? -7.535 -0.089 9.197 1.00 92.44 72 PHE A N 1
ATOM 540 C CA . PHE A 1 72 ? -6.943 -0.933 10.220 1.00 92.44 72 PHE A CA 1
ATOM 541 C C . PHE A 1 72 ? -7.398 -0.501 11.613 1.00 92.44 72 PHE A C 1
ATOM 543 O O . PHE A 1 72 ? -7.613 0.686 11.875 1.00 92.44 72 PHE A O 1
ATOM 550 N N . THR A 1 73 ? -7.537 -1.472 12.511 1.00 90.19 73 THR A N 1
ATOM 551 C CA . THR A 1 73 ? -7.838 -1.237 13.925 1.00 90.19 73 THR A CA 1
ATOM 552 C C . THR A 1 73 ? -6.658 -0.571 14.641 1.00 90.19 73 THR A C 1
ATOM 554 O O . THR A 1 73 ? -5.536 -0.519 14.131 1.00 90.19 73 THR A O 1
ATOM 557 N N . ALA A 1 74 ? -6.881 -0.121 15.879 1.00 87.50 74 ALA A N 1
ATOM 558 C CA . ALA A 1 74 ? -5.817 0.368 16.759 1.00 87.50 74 ALA A CA 1
ATOM 559 C C . ALA A 1 74 ? -4.722 -0.682 17.050 1.00 87.50 74 ALA A C 1
ATOM 561 O O . ALA A 1 74 ? -3.629 -0.321 17.462 1.00 87.50 74 ALA A O 1
ATOM 562 N N . GLN A 1 75 ? -4.986 -1.970 16.813 1.00 85.12 75 GLN A N 1
ATOM 563 C CA . GLN A 1 75 ? -4.012 -3.061 16.938 1.00 85.12 75 GLN A CA 1
ATOM 564 C C . GLN A 1 75 ? -3.292 -3.365 15.613 1.00 85.12 75 GLN A C 1
ATOM 566 O O . GLN A 1 75 ? -2.499 -4.297 15.544 1.00 85.12 75 GLN A O 1
ATOM 571 N N . GLY A 1 76 ? -3.582 -2.610 14.547 1.00 86.44 76 GLY A N 1
ATOM 572 C CA . GLY A 1 76 ? -3.012 -2.831 13.218 1.00 86.44 76 GLY A CA 1
ATOM 573 C C . GLY A 1 76 ? -3.653 -3.985 12.443 1.00 86.44 76 GLY A C 1
ATOM 574 O O . GLY A 1 76 ? -3.097 -4.421 11.439 1.00 86.44 76 GLY A O 1
ATOM 575 N N . LEU A 1 77 ? -4.818 -4.479 12.874 1.00 89.62 77 LEU A N 1
ATOM 576 C CA . LEU A 1 77 ? -5.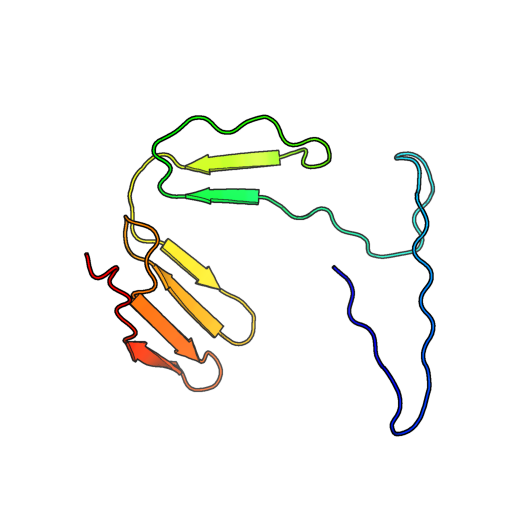530 -5.555 12.184 1.00 89.62 77 LEU A CA 1
ATOM 577 C C . LEU A 1 77 ? -6.401 -4.985 11.067 1.00 89.62 77 LEU A C 1
ATOM 579 O O . LEU A 1 77 ? -7.030 -3.941 11.242 1.00 89.62 77 LEU A O 1
ATOM 583 N N . LEU A 1 78 ? -6.451 -5.663 9.918 1.00 93.12 78 LEU A N 1
ATOM 584 C CA . LEU A 1 78 ? -7.321 -5.254 8.817 1.00 93.12 78 LEU A CA 1
ATOM 585 C C . LEU A 1 78 ? -8.786 -5.321 9.273 1.00 93.12 78 LEU A C 1
ATOM 587 O O . LEU A 1 78 ? -9.198 -6.291 9.909 1.00 93.12 78 LEU A O 1
ATOM 591 N N . LYS A 1 79 ? -9.542 -4.265 8.958 1.00 94.12 79 LYS A N 1
ATOM 592 C CA . LYS A 1 79 ? -10.957 -4.095 9.319 1.00 94.12 79 LYS A CA 1
ATOM 593 C C . LYS A 1 79 ? -11.854 -3.996 8.089 1.00 94.12 79 LYS A C 1
ATOM 595 O O . LYS A 1 79 ? -12.952 -4.549 8.070 1.00 94.12 79 LYS A O 1
ATOM 600 N N . ALA A 1 80 ? -11.415 -3.268 7.063 1.00 96.12 80 ALA A N 1
ATOM 601 C CA . ALA A 1 80 ? -12.174 -3.091 5.830 1.00 96.12 80 ALA A CA 1
ATOM 602 C C . ALA A 1 80 ? -11.273 -2.714 4.652 1.00 96.12 80 ALA A C 1
ATOM 604 O O . ALA A 1 80 ? -10.221 -2.099 4.837 1.00 96.12 80 ALA A O 1
ATOM 605 N N . VAL A 1 81 ? -11.724 -3.032 3.438 1.00 96.75 81 VAL A N 1
ATOM 606 C CA . VAL A 1 81 ? -11.111 -2.586 2.181 1.00 96.75 81 VAL A CA 1
ATOM 607 C C . VAL A 1 81 ? -12.175 -1.965 1.283 1.00 96.75 81 VAL A C 1
ATOM 609 O O . VAL A 1 81 ? -13.219 -2.562 1.044 1.00 96.75 81 VAL A O 1
ATOM 612 N N . THR A 1 82 ? -11.894 -0.783 0.750 1.00 97.56 82 THR A N 1
ATOM 613 C CA . THR A 1 82 ? -12.737 -0.061 -0.202 1.00 97.56 82 THR A CA 1
ATOM 614 C C . THR A 1 82 ? -12.089 -0.073 -1.579 1.00 97.56 82 THR A C 1
ATOM 616 O O . THR A 1 82 ? -10.941 0.351 -1.733 1.00 97.56 82 THR A O 1
ATOM 619 N N . LEU A 1 83 ? -12.833 -0.514 -2.592 1.00 97.25 83 LEU A N 1
ATOM 620 C CA . LEU A 1 83 ? -12.446 -0.356 -3.992 1.00 97.25 83 LEU A CA 1
ATOM 621 C C . LEU A 1 83 ? -12.785 1.067 -4.435 1.00 97.25 83 LEU A C 1
ATOM 623 O O . LEU A 1 83 ? -13.957 1.433 -4.489 1.00 97.25 83 LEU A O 1
ATOM 627 N N . LYS A 1 84 ? -11.784 1.879 -4.784 1.00 94.88 84 LYS A N 1
ATOM 628 C CA . LYS A 1 84 ? -12.017 3.289 -5.141 1.00 94.88 84 LYS A CA 1
ATOM 629 C C . LYS A 1 84 ? -12.815 3.459 -6.430 1.00 94.88 84 LYS A C 1
ATOM 631 O O . LYS A 1 84 ? -13.584 4.404 -6.542 1.00 94.88 84 LYS A O 1
ATOM 636 N N . SER A 1 85 ? -12.668 2.530 -7.374 1.00 95.44 85 SER A N 1
ATOM 637 C CA . SER A 1 85 ? -13.379 2.558 -8.658 1.00 95.44 85 SER A CA 1
ATOM 638 C C . SER A 1 85 ? -14.897 2.420 -8.522 1.00 95.44 85 SER A C 1
ATOM 640 O O . SER A 1 85 ? -15.628 2.963 -9.342 1.00 95.44 85 SER A O 1
ATOM 642 N N . SER A 1 86 ? -15.371 1.694 -7.506 1.00 95.88 86 SER A N 1
ATOM 643 C CA . SER A 1 86 ? -16.799 1.422 -7.289 1.00 95.88 86 SER A CA 1
ATOM 644 C C . SER A 1 86 ? -17.358 2.047 -6.011 1.00 95.88 86 SER A C 1
ATOM 646 O O . SER A 1 86 ? -18.571 2.082 -5.832 1.00 95.88 86 SER A O 1
ATOM 648 N N . GLY A 1 87 ? -16.496 2.495 -5.096 1.00 94.88 87 GLY A N 1
ATOM 649 C CA . GLY A 1 87 ? -16.875 2.929 -3.750 1.00 94.88 87 GLY A CA 1
ATOM 650 C C . GLY A 1 87 ? -17.308 1.787 -2.822 1.00 94.88 87 GLY A C 1
ATOM 651 O O . GLY A 1 87 ? -17.601 2.028 -1.650 1.00 94.88 87 GLY A O 1
ATOM 652 N N . ILE A 1 88 ? -17.341 0.541 -3.307 1.00 97.38 88 ILE A N 1
ATOM 653 C CA . ILE A 1 88 ? -17.786 -0.612 -2.523 1.00 97.38 88 ILE A CA 1
ATOM 654 C C . ILE A 1 88 ? -16.763 -0.906 -1.429 1.00 97.38 88 ILE A C 1
ATOM 656 O O . ILE A 1 88 ? -15.563 -1.009 -1.692 1.00 97.38 88 ILE A O 1
ATOM 660 N N . THR A 1 89 ? -17.261 -1.065 -0.204 1.00 97.00 89 THR A N 1
ATOM 661 C CA . THR A 1 89 ? -16.459 -1.382 0.978 1.00 97.00 89 THR A CA 1
ATOM 662 C C . THR A 1 89 ? -16.782 -2.785 1.469 1.00 97.00 89 THR A C 1
ATOM 664 O O . THR A 1 89 ? -17.932 -3.103 1.763 1.00 97.00 89 THR A O 1
ATOM 667 N N . PHE A 1 90 ? -15.746 -3.608 1.575 1.00 96.12 90 PHE A N 1
ATOM 668 C CA . PHE A 1 90 ? -15.800 -4.973 2.069 1.00 96.12 90 PHE A CA 1
ATOM 669 C C . PHE A 1 90 ? -15.301 -4.998 3.517 1.00 96.12 90 PHE A C 1
ATOM 671 O O . PHE A 1 90 ? -14.121 -4.713 3.749 1.00 96.12 90 PHE A O 1
ATOM 678 N N . PRO A 1 91 ? -16.162 -5.312 4.501 1.00 93.88 91 PRO A N 1
ATOM 679 C CA . PRO A 1 91 ? -15.714 -5.531 5.867 1.00 93.88 91 PRO A CA 1
ATOM 680 C C . PRO A 1 91 ? -14.924 -6.843 5.933 1.00 93.88 91 PRO A C 1
ATOM 682 O O . PRO A 1 91 ? -15.399 -7.896 5.517 1.00 93.88 91 PRO A O 1
ATOM 685 N N . LEU A 1 92 ? -13.706 -6.765 6.455 1.00 87.25 92 LEU A N 1
ATOM 686 C CA . LEU A 1 92 ? -12.748 -7.860 6.560 1.00 87.25 92 LEU A CA 1
ATOM 687 C C . LEU A 1 92 ? -12.148 -7.775 7.959 1.00 87.25 92 LEU A C 1
ATOM 689 O O . LEU A 1 92 ? -11.075 -7.210 8.124 1.00 87.25 92 LEU A O 1
ATOM 693 N N . HIS A 1 93 ? -12.876 -8.246 8.972 1.00 81.94 93 HIS A N 1
ATOM 694 C CA . HIS A 1 93 ? -12.374 -8.283 10.345 1.00 81.94 93 HIS A CA 1
ATOM 695 C C . HIS A 1 93 ? -11.411 -9.459 10.482 1.00 81.94 93 HIS A C 1
ATOM 697 O O . HIS A 1 93 ? -11.839 -10.605 10.611 1.00 81.94 93 HIS A O 1
ATOM 703 N N . VAL A 1 94 ? -10.114 -9.173 10.409 1.00 81.81 94 VAL A N 1
ATOM 704 C CA . VAL A 1 94 ? -9.080 -10.160 10.716 1.00 81.81 94 VAL A CA 1
ATOM 705 C C . VAL A 1 94 ? -8.920 -10.209 12.228 1.00 81.81 94 VAL A C 1
ATOM 707 O O . VAL A 1 94 ? -8.582 -9.200 12.843 1.00 81.81 94 VAL A O 1
ATOM 710 N N . ASP A 1 95 ? -9.153 -11.379 12.811 1.00 81.38 95 ASP A N 1
ATOM 711 C CA . ASP A 1 95 ? -8.870 -11.655 14.216 1.00 81.38 95 ASP A CA 1
ATOM 712 C C . ASP A 1 95 ? -7.782 -12.729 14.312 1.00 81.38 95 ASP A C 1
ATOM 714 O O . ASP A 1 95 ? -7.711 -13.645 13.486 1.00 81.38 95 ASP A O 1
ATOM 718 N N . LEU A 1 96 ? -6.913 -12.602 15.308 1.00 73.19 96 LEU A N 1
ATOM 719 C CA . LEU A 1 96 ? -5.891 -13.595 15.601 1.00 73.19 96 LEU A CA 1
ATOM 720 C C . LEU A 1 96 ? -6.501 -14.597 16.583 1.00 73.19 96 LEU A C 1
ATOM 722 O O . LEU A 1 96 ? -6.533 -14.361 17.791 1.00 73.19 96 LEU A O 1
ATOM 726 N N . ALA A 1 97 ? -7.004 -15.715 16.053 1.00 69.88 97 ALA A N 1
ATOM 727 C CA . ALA A 1 97 ? -7.437 -16.837 16.878 1.00 69.88 97 ALA A CA 1
ATOM 728 C C . ALA A 1 97 ? -6.265 -17.324 17.752 1.00 69.88 97 ALA A C 1
ATOM 730 O O . ALA A 1 97 ? -5.146 -17.482 17.259 1.00 69.88 97 ALA A O 1
ATOM 731 N N . ARG A 1 98 ? -6.532 -17.503 19.049 1.00 54.28 98 ARG A N 1
ATOM 732 C CA . ARG A 1 98 ? -5.572 -18.020 20.034 1.00 54.28 98 ARG A CA 1
ATOM 733 C C . ARG A 1 98 ? -5.343 -19.516 19.886 1.00 54.28 98 ARG A C 1
ATOM 735 O O . ARG A 1 98 ? -6.330 -20.226 19.594 1.00 54.28 98 ARG A O 1
#

Foldseek 3Di:
DDDDDADVPGDDDDDDDDDDPPDDDPDPDDQDAAEAACDDDDDPDDPPHDHYHYHNFQAKDWDDDPAKIWIAGSNRFTQWMAGPVVRDIDGDGDDDDD

Secondary structure (DSSP, 8-state):
-------TT-----------TTS---S---PPPEEEES--SPPPP-TT-S-EEEE-S---EEEE-SSEEEEE-TTS-EEEEEETTT--EEE-------

Radius of gyration: 18.9 Å; chains: 1; bounding box: 45×30×46 Å

InterPro domains:
  IPR011013 Galactose mutarotase-like domain superfamily [SSF74650] (2-96)

Organism: Timema californicum (NCBI:txid61474)